Protein AF-A0A2N8ZJ65-F1 (afdb_monomer)

Sequence (90 aa):
MQTHTALEANTAFFSTFAREDAAANFLDYSPELTVESMQWLFSQRPINMTKYNGKDFVTVEAMIFDTVEGCAYVAGDNPNFAGYSQVCFD

Nearest PDB structures (foldseek):
  5oom-assembly1_P  TM=3.100E-01  e=2.437E+00  Homo sapiens

Radius of gyration: 15.44 Å; Cα contacts (8 Å, |Δi|>4): 99; chains: 1; bounding box: 35×34×38 Å

Mean predicted aligned error: 6.67 Å

Structure (mmCIF, N/CA/C/O backbone):
data_AF-A0A2N8ZJ65-F1
#
_entry.id   AF-A0A2N8ZJ65-F1
#
loop_
_atom_site.group_PDB
_atom_site.id
_atom_site.type_symbol
_atom_site.label_atom_id
_atom_site.label_alt_id
_atom_site.label_comp_id
_atom_site.label_asym_id
_atom_site.label_entity_id
_atom_site.label_seq_id
_atom_site.pdbx_PDB_ins_code
_atom_site.Cartn_x
_atom_site.Cartn_y
_atom_site.Cartn_z
_atom_site.occupancy
_atom_site.B_iso_or_equiv
_atom_site.auth_seq_id
_atom_site.auth_comp_id
_atom_site.auth_asym_id
_atom_site.auth_atom_id
_atom_site.pdbx_PDB_model_num
ATOM 1 N N . MET A 1 1 ? 16.522 -20.239 -16.0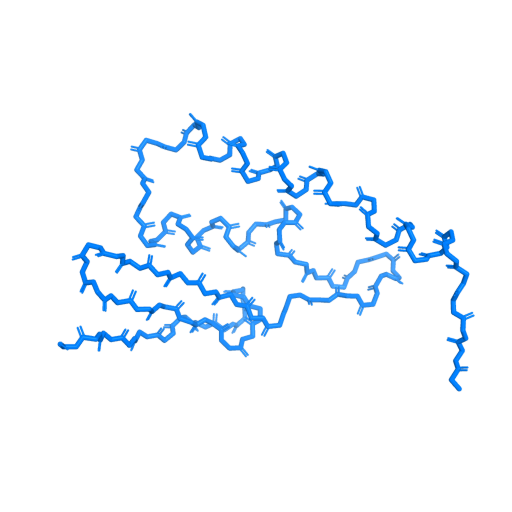78 1.00 43.34 1 MET A N 1
ATOM 2 C CA . MET A 1 1 ? 16.356 -19.236 -15.007 1.00 43.34 1 MET A CA 1
ATOM 3 C C . MET A 1 1 ? 17.358 -18.136 -15.311 1.00 43.34 1 MET A C 1
ATOM 5 O O . MET A 1 1 ? 18.542 -18.443 -15.356 1.00 43.34 1 MET A O 1
ATOM 9 N N . GLN A 1 2 ? 16.907 -16.946 -15.704 1.00 51.62 2 GLN A N 1
ATOM 10 C CA . GLN A 1 2 ? 17.810 -15.865 -16.109 1.00 51.62 2 GLN A CA 1
ATOM 11 C C . GLN A 1 2 ? 18.255 -15.119 -14.848 1.00 51.62 2 GLN A C 1
ATOM 13 O O . GLN A 1 2 ? 17.420 -14.638 -14.087 1.00 51.62 2 GLN A O 1
ATOM 18 N N . THR A 1 3 ? 19.555 -15.116 -14.572 1.00 55.22 3 THR A N 1
ATOM 19 C CA . THR A 1 3 ? 20.130 -14.502 -13.371 1.00 55.22 3 THR A CA 1
ATOM 20 C C . THR A 1 3 ? 20.323 -13.010 -13.628 1.00 55.22 3 THR A C 1
ATOM 22 O O . THR A 1 3 ? 21.157 -12.636 -14.449 1.00 55.22 3 THR A O 1
ATOM 25 N N . HIS A 1 4 ? 19.542 -12.161 -12.960 1.00 63.72 4 HIS A N 1
ATOM 26 C CA . HIS A 1 4 ? 19.706 -10.709 -13.038 1.00 63.72 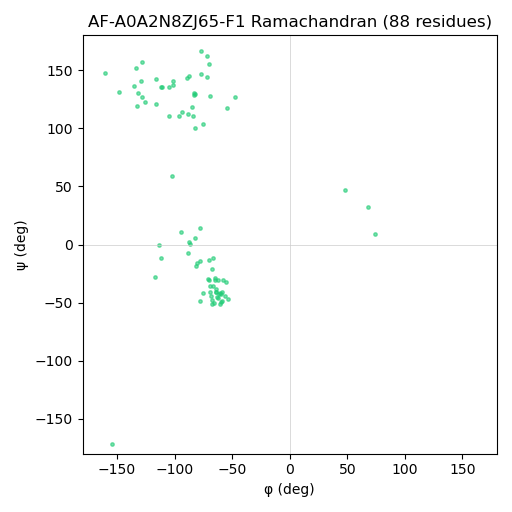4 HIS A CA 1
ATOM 27 C C . HIS A 1 4 ? 20.961 -10.261 -12.284 1.00 63.72 4 HIS A C 1
ATOM 29 O O . HIS A 1 4 ? 21.304 -10.806 -11.232 1.00 63.72 4 HIS A O 1
ATOM 35 N N . THR A 1 5 ? 21.642 -9.250 -12.810 1.00 77.12 5 THR A N 1
ATOM 36 C CA . THR A 1 5 ? 22.750 -8.589 -12.115 1.00 77.12 5 THR A CA 1
ATOM 37 C C . THR A 1 5 ? 22.228 -7.779 -10.922 1.00 77.12 5 THR A C 1
ATOM 39 O O . THR A 1 5 ? 21.084 -7.322 -10.909 1.00 77.12 5 THR A O 1
ATOM 42 N N . ALA A 1 6 ? 23.074 -7.541 -9.914 1.00 60.69 6 ALA A N 1
ATOM 43 C CA . ALA A 1 6 ? 22.704 -6.716 -8.759 1.00 60.69 6 ALA A CA 1
ATOM 44 C C . ALA A 1 6 ? 22.276 -5.288 -9.161 1.00 60.69 6 ALA A C 1
ATOM 46 O O . ALA A 1 6 ? 21.418 -4.698 -8.514 1.00 60.69 6 ALA A O 1
ATOM 47 N N . LEU A 1 7 ? 22.826 -4.747 -10.255 1.00 63.75 7 LEU A N 1
ATOM 48 C CA . LEU A 1 7 ? 22.439 -3.443 -10.797 1.00 63.75 7 LEU A CA 1
ATOM 49 C C . LEU A 1 7 ? 21.012 -3.460 -11.369 1.00 63.75 7 LEU A C 1
ATOM 51 O O . LEU A 1 7 ? 20.222 -2.562 -11.080 1.00 63.75 7 LEU A O 1
ATOM 55 N N . GLU A 1 8 ? 20.653 -4.492 -12.131 1.00 65.44 8 GLU A N 1
ATOM 56 C CA . GLU A 1 8 ? 19.297 -4.663 -12.670 1.00 65.44 8 GLU A CA 1
ATOM 57 C C . GLU A 1 8 ? 18.273 -4.860 -11.546 1.00 65.44 8 GLU A C 1
ATOM 59 O O . GLU A 1 8 ? 17.213 -4.233 -11.563 1.00 65.44 8 GLU A O 1
ATOM 64 N N . ALA A 1 9 ? 18.626 -5.636 -10.514 1.00 60.78 9 ALA A N 1
ATOM 65 C CA . ALA A 1 9 ? 17.802 -5.788 -9.318 1.00 60.78 9 ALA A CA 1
ATOM 66 C C . ALA A 1 9 ? 17.631 -4.452 -8.568 1.00 60.78 9 ALA A C 1
ATOM 68 O O . ALA A 1 9 ? 16.513 -4.058 -8.248 1.00 60.78 9 ALA A O 1
ATOM 69 N N . ASN A 1 10 ? 18.710 -3.693 -8.364 1.00 59.91 10 ASN A N 1
ATOM 70 C CA . ASN A 1 10 ? 18.676 -2.386 -7.694 1.00 59.91 10 ASN A CA 1
ATOM 71 C C . ASN A 1 10 ? 17.878 -1.327 -8.466 1.00 59.91 10 ASN A C 1
ATOM 73 O O . ASN A 1 10 ? 17.225 -0.481 -7.858 1.00 59.91 10 ASN A O 1
ATOM 77 N N . THR A 1 11 ? 17.840 -1.411 -9.797 1.00 64.25 11 THR A N 1
ATOM 78 C CA . THR A 1 11 ? 16.992 -0.540 -10.629 1.00 64.25 11 THR A CA 1
ATOM 79 C C . THR A 1 11 ? 15.496 -0.798 -10.375 1.00 64.25 11 THR A C 1
ATOM 81 O O . THR A 1 11 ? 14.679 0.125 -10.453 1.00 64.25 11 THR A O 1
ATOM 84 N N . ALA A 1 12 ? 15.121 -2.023 -9.988 1.00 59.78 12 ALA A N 1
ATOM 85 C CA . ALA A 1 12 ? 13.761 -2.349 -9.554 1.00 59.78 12 ALA A CA 1
ATOM 86 C C . ALA A 1 12 ? 13.415 -1.734 -8.182 1.00 59.78 12 ALA A C 1
ATOM 88 O O . ALA A 1 12 ? 12.263 -1.359 -7.954 1.00 59.78 12 ALA A O 1
ATOM 89 N N . PHE A 1 13 ? 14.410 -1.541 -7.309 1.00 61.56 13 PHE A N 1
ATOM 90 C CA . PHE A 1 13 ? 14.265 -0.910 -5.991 1.00 61.56 13 PHE A CA 1
ATOM 91 C C . PHE A 1 13 ? 14.371 0.624 -6.009 1.00 61.56 13 PHE A C 1
ATOM 93 O O . PHE A 1 13 ? 14.215 1.247 -4.962 1.00 61.56 13 PHE A O 1
ATOM 100 N N . PHE A 1 14 ? 14.577 1.265 -7.168 1.00 60.28 14 PHE A N 1
ATOM 101 C CA . PHE A 1 14 ? 14.674 2.732 -7.268 1.00 60.28 14 PHE A CA 1
ATOM 102 C C . PHE A 1 14 ? 13.450 3.455 -6.680 1.00 60.28 14 PHE A C 1
ATOM 104 O O . PHE A 1 14 ? 13.557 4.528 -6.098 1.00 60.28 14 PHE A O 1
ATOM 111 N N . SER A 1 15 ? 12.271 2.841 -6.780 1.00 70.44 15 SER A N 1
ATOM 112 C CA . SER A 1 15 ? 11.032 3.368 -6.207 1.00 70.44 15 SER A CA 1
ATOM 113 C C . SER A 1 15 ? 10.849 3.057 -4.717 1.00 70.44 15 SER A C 1
ATOM 115 O O . SER A 1 15 ? 9.783 3.333 -4.189 1.00 70.44 15 SER A O 1
ATOM 117 N N . THR A 1 16 ? 11.820 2.466 -4.016 1.00 81.12 16 THR A N 1
ATOM 118 C CA . THR A 1 16 ? 11.710 2.223 -2.566 1.00 81.12 16 THR A CA 1
ATOM 119 C C . THR A 1 16 ? 11.672 3.529 -1.786 1.00 81.12 16 THR A C 1
ATOM 121 O O . THR A 1 16 ? 10.706 3.732 -1.064 1.00 81.12 16 THR A O 1
ATOM 124 N N . PHE A 1 17 ? 12.612 4.448 -2.024 1.00 85.12 17 PHE A N 1
ATOM 125 C CA . PHE A 1 17 ? 12.587 5.768 -1.383 1.00 85.12 17 PHE A CA 1
ATOM 126 C C . PHE A 1 17 ? 11.332 6.556 -1.762 1.00 85.12 17 PHE A C 1
ATOM 128 O O . PHE A 1 17 ? 10.647 7.073 -0.899 1.00 85.12 17 PHE A O 1
ATOM 135 N N . ALA A 1 18 ? 10.931 6.533 -3.037 1.00 86.06 18 ALA A N 1
ATOM 136 C CA . ALA A 1 18 ? 9.695 7.195 -3.458 1.00 86.06 18 ALA A CA 1
ATOM 137 C C . ALA A 1 18 ? 8.428 6.607 -2.798 1.00 86.06 18 ALA A C 1
ATOM 139 O O . ALA A 1 18 ? 7.448 7.322 -2.616 1.00 86.06 18 ALA A O 1
ATOM 140 N N . ARG A 1 19 ? 8.414 5.305 -2.474 1.00 88.94 19 ARG A N 1
ATOM 141 C CA . ARG A 1 19 ? 7.309 4.657 -1.744 1.00 88.94 19 ARG A CA 1
ATOM 142 C C . ARG A 1 19 ? 7.323 5.015 -0.267 1.00 88.94 19 ARG A C 1
ATOM 144 O O . ARG A 1 19 ? 6.258 5.274 0.278 1.00 88.94 19 ARG A O 1
ATOM 151 N N . GLU A 1 20 ? 8.503 5.036 0.339 1.00 91.38 20 GLU A N 1
ATOM 152 C CA . GLU A 1 20 ? 8.698 5.484 1.715 1.00 91.38 20 GLU A CA 1
ATOM 153 C C . GLU A 1 20 ? 8.271 6.947 1.872 1.00 91.38 20 GLU A C 1
ATOM 155 O O . GLU A 1 20 ? 7.398 7.231 2.684 1.00 91.38 20 GLU A O 1
ATOM 160 N N . ASP A 1 21 ? 8.760 7.842 1.012 1.00 92.50 21 ASP A N 1
ATOM 161 C CA . ASP A 1 21 ? 8.398 9.261 1.009 1.00 92.50 21 ASP A CA 1
ATOM 162 C C . ASP A 1 21 ? 6.898 9.469 0.768 1.00 92.50 21 ASP A C 1
ATOM 164 O O . ASP A 1 21 ? 6.273 10.312 1.406 1.00 92.50 21 ASP A O 1
ATOM 168 N N . ALA A 1 22 ? 6.285 8.719 -0.155 1.00 91.88 22 ALA A N 1
ATOM 169 C CA . ALA A 1 22 ? 4.847 8.823 -0.405 1.00 91.88 22 ALA A CA 1
ATOM 170 C C . ALA A 1 22 ? 4.019 8.393 0.815 1.00 91.88 22 ALA A C 1
ATOM 172 O O . ALA A 1 22 ? 3.028 9.047 1.138 1.00 91.88 22 ALA A O 1
ATOM 173 N N . ALA A 1 23 ? 4.431 7.322 1.499 1.00 92.88 23 ALA A N 1
ATOM 174 C CA . ALA A 1 23 ? 3.784 6.873 2.725 1.00 92.88 23 ALA A CA 1
ATOM 175 C C . ALA A 1 23 ? 3.986 7.883 3.862 1.00 92.88 23 ALA A C 1
ATOM 177 O O . ALA A 1 23 ? 3.013 8.274 4.497 1.00 92.88 23 ALA A O 1
ATOM 178 N N . ALA A 1 24 ? 5.216 8.356 4.072 1.00 93.69 24 ALA A N 1
ATOM 179 C CA . ALA A 1 24 ? 5.544 9.337 5.101 1.00 93.69 24 ALA A CA 1
ATOM 180 C C . ALA A 1 24 ? 4.758 10.640 4.912 1.00 93.69 24 ALA A C 1
ATOM 182 O O . ALA A 1 24 ? 4.082 11.077 5.834 1.00 93.69 24 ALA A O 1
ATOM 183 N N . ASN A 1 25 ? 4.731 11.194 3.695 1.00 93.12 25 ASN A N 1
ATOM 184 C CA . ASN A 1 25 ? 3.946 12.396 3.402 1.00 93.12 25 ASN A CA 1
ATOM 185 C C . ASN A 1 25 ? 2.454 12.196 3.690 1.00 93.12 25 ASN A C 1
ATOM 187 O O . ASN A 1 25 ? 1.797 13.093 4.209 1.00 93.12 25 ASN A O 1
ATOM 191 N N . PHE A 1 26 ? 1.894 11.032 3.355 1.00 92.94 26 PHE A N 1
ATOM 192 C CA . PH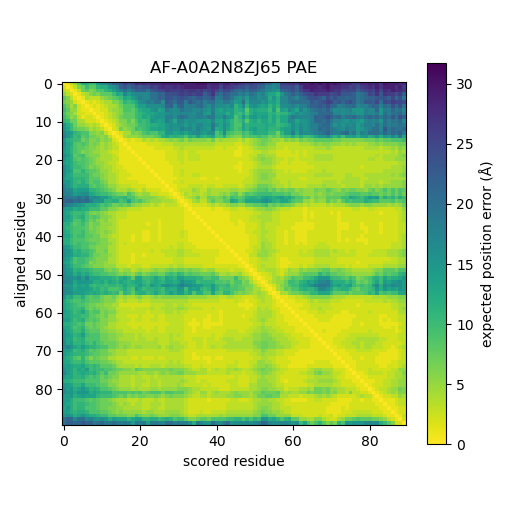E A 1 26 ? 0.501 10.765 3.686 1.00 92.94 26 PHE A CA 1
ATOM 193 C C . PHE A 1 26 ? 0.276 10.737 5.200 1.00 92.94 26 PHE A C 1
AT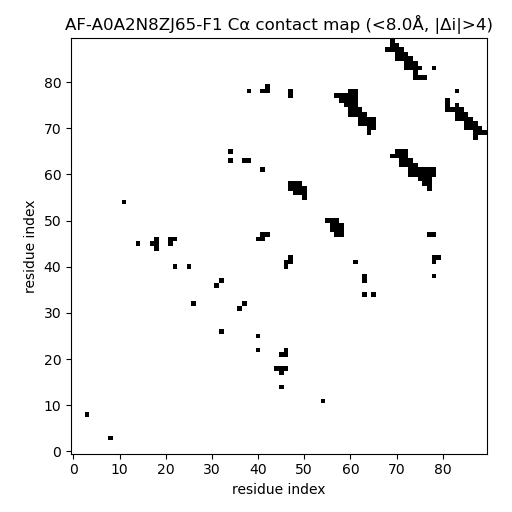OM 195 O O . PHE A 1 26 ? -0.666 11.354 5.683 1.00 92.94 26 PHE A O 1
ATOM 202 N N . LEU A 1 27 ? 1.147 10.061 5.949 1.00 90.50 27 LEU A N 1
ATOM 203 C CA . LEU A 1 27 ? 1.036 9.959 7.404 1.00 90.50 27 LEU A CA 1
ATOM 204 C C . LEU A 1 27 ? 1.247 11.308 8.108 1.00 90.50 27 LEU A C 1
ATOM 206 O O . LEU A 1 27 ? 0.552 11.592 9.078 1.00 90.50 27 LEU A O 1
ATOM 210 N N . ASP A 1 28 ? 2.142 12.154 7.597 1.00 92.44 28 ASP A N 1
ATOM 211 C CA . ASP A 1 28 ? 2.430 13.477 8.161 1.00 92.44 28 ASP A CA 1
ATOM 212 C C . ASP A 1 28 ? 1.273 14.469 7.966 1.00 92.44 28 ASP A C 1
ATOM 214 O O . ASP A 1 28 ? 1.072 15.366 8.788 1.00 92.44 28 ASP A O 1
ATOM 218 N N . TYR A 1 29 ? 0.506 14.324 6.878 1.00 87.94 29 TYR A N 1
ATOM 219 C CA . TYR A 1 29 ? -0.548 15.269 6.495 1.00 87.94 29 TYR A CA 1
ATOM 220 C C . TYR A 1 29 ? -1.973 14.703 6.557 1.00 87.94 29 TYR A C 1
ATOM 222 O O . TYR A 1 29 ? -2.920 15.443 6.280 1.00 87.94 29 TYR A 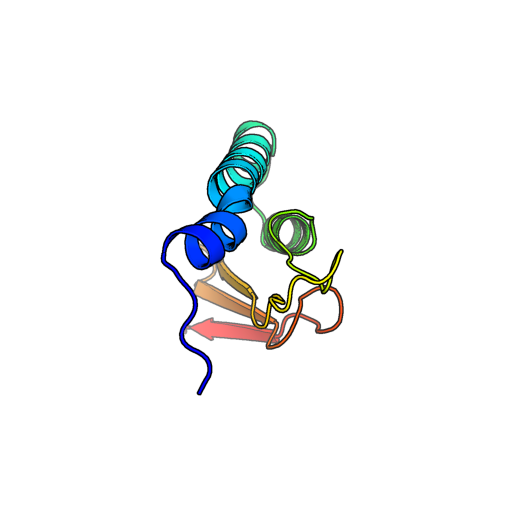O 1
ATOM 230 N N . SER A 1 30 ? -2.160 13.432 6.925 1.00 86.44 30 SER A N 1
ATOM 231 C CA . SER A 1 30 ? -3.490 12.850 7.125 1.00 86.44 30 SER A CA 1
ATOM 232 C C . SER A 1 30 ? -3.947 13.065 8.571 1.00 86.44 30 SER A C 1
ATOM 234 O O . SER A 1 30 ? -3.384 12.457 9.482 1.00 86.44 30 SER A O 1
ATOM 236 N N . PRO A 1 31 ? -4.980 13.893 8.820 1.00 77.12 31 PRO A N 1
ATOM 237 C CA . PRO A 1 31 ? -5.462 14.159 10.175 1.00 77.12 31 PRO A CA 1
ATOM 238 C C . PRO A 1 31 ? -6.120 12.935 10.830 1.00 77.12 31 PRO A C 1
ATOM 240 O O . PRO A 1 31 ? -6.205 12.882 12.054 1.00 77.12 31 PRO A O 1
ATOM 243 N N . GLU A 1 32 ? -6.567 11.955 10.035 1.00 81.75 32 GLU A N 1
ATOM 244 C CA . GLU A 1 32 ? -7.206 10.729 10.517 1.00 81.75 32 GLU A CA 1
ATOM 245 C C . GLU A 1 32 ? -6.600 9.483 9.847 1.00 81.75 32 GLU A C 1
ATOM 247 O O . GLU A 1 32 ? -6.469 9.391 8.620 1.00 81.75 32 GLU A O 1
ATOM 252 N N . LEU A 1 33 ? -6.231 8.500 10.670 1.00 88.06 33 LEU A N 1
ATOM 253 C CA . LEU A 1 33 ? -5.710 7.197 10.248 1.00 88.06 33 LEU A CA 1
ATOM 254 C C . LEU A 1 33 ? -6.808 6.130 10.370 1.00 88.06 33 LEU A C 1
ATOM 256 O O . LEU A 1 33 ? -6.673 5.176 11.132 1.00 88.06 33 LEU A O 1
ATOM 260 N N . THR A 1 34 ? -7.924 6.328 9.663 1.00 93.75 34 THR A N 1
ATOM 261 C CA . THR A 1 34 ? -9.003 5.335 9.593 1.00 93.75 34 THR A CA 1
ATOM 262 C C . THR A 1 34 ? -8.641 4.191 8.648 1.00 93.75 34 THR A C 1
ATOM 264 O O . THR A 1 34 ? -7.715 4.281 7.836 1.00 93.75 34 THR A O 1
ATOM 267 N N . VAL A 1 35 ? -9.412 3.106 8.709 1.00 94.75 35 VAL A N 1
ATOM 268 C CA . VAL A 1 35 ? -9.275 1.989 7.769 1.00 94.75 35 VAL A CA 1
ATOM 269 C C . VAL A 1 35 ? -9.425 2.478 6.326 1.00 94.75 35 VAL A C 1
ATOM 271 O O . VAL A 1 35 ? -8.609 2.128 5.480 1.00 94.75 35 VAL A O 1
ATOM 274 N N . GLU A 1 36 ? -10.401 3.337 6.037 1.00 94.00 36 GLU A N 1
ATOM 275 C CA . GLU A 1 36 ? -10.635 3.889 4.699 1.00 94.00 36 GLU A CA 1
ATOM 276 C C . GLU A 1 36 ? -9.464 4.749 4.219 1.00 94.00 36 GLU A C 1
ATOM 278 O O . GLU A 1 36 ? -9.097 4.687 3.043 1.00 94.00 36 GLU A O 1
ATOM 283 N N . SER A 1 37 ? -8.843 5.532 5.108 1.00 94.44 37 SER A N 1
ATOM 284 C CA . SER A 1 37 ? -7.689 6.352 4.735 1.00 94.44 37 SER A CA 1
ATOM 285 C C . SER A 1 37 ? -6.463 5.482 4.429 1.00 94.44 37 SER A C 1
ATOM 287 O O . SER A 1 37 ? -5.739 5.750 3.467 1.00 94.44 37 SER A O 1
ATOM 289 N N . MET A 1 38 ? -6.285 4.368 5.146 1.00 95.25 38 MET A N 1
ATOM 290 C CA . MET A 1 38 ? -5.256 3.368 4.835 1.00 95.25 38 MET A CA 1
ATOM 291 C C . MET A 1 38 ? -5.550 2.600 3.538 1.00 95.25 38 MET A C 1
ATOM 293 O O . MET A 1 38 ? -4.644 2.382 2.731 1.00 95.25 38 MET A O 1
ATOM 297 N N . GLN A 1 39 ? -6.807 2.218 3.290 1.00 95.25 39 GLN A N 1
ATOM 298 C CA . GLN A 1 39 ? -7.223 1.605 2.021 1.00 95.25 39 GLN A CA 1
ATOM 299 C C . GLN A 1 39 ? -6.942 2.555 0.852 1.00 95.25 39 GLN A C 1
ATOM 301 O O . GLN A 1 39 ? -6.401 2.142 -0.177 1.00 95.25 39 GLN A O 1
ATOM 306 N N . TRP A 1 40 ? -7.237 3.848 1.029 1.00 93.88 40 TRP A N 1
ATOM 307 C CA . TRP A 1 40 ? -6.890 4.872 0.053 1.00 93.88 40 TRP A CA 1
ATOM 308 C C . TRP A 1 40 ? -5.378 4.931 -0.163 1.00 93.88 40 TRP A C 1
ATOM 310 O O . TRP A 1 40 ? -4.952 4.844 -1.312 1.00 93.88 40 TRP A O 1
ATOM 320 N N . LEU A 1 41 ? -4.557 4.986 0.889 1.00 94.62 41 LEU A N 1
ATOM 321 C CA . LEU A 1 41 ? -3.095 5.002 0.760 1.00 94.62 41 LEU A CA 1
ATOM 322 C C . LEU A 1 41 ? -2.585 3.820 -0.079 1.00 94.62 41 LEU A C 1
ATOM 324 O O . LEU A 1 41 ? -1.811 4.007 -1.021 1.00 94.62 41 LEU A O 1
ATOM 328 N N . PHE A 1 42 ? -3.072 2.610 0.207 1.00 95.00 42 PHE A N 1
ATOM 329 C CA . PHE A 1 42 ? -2.695 1.400 -0.526 1.00 95.00 42 PHE A CA 1
ATOM 330 C C . PHE A 1 42 ? -3.237 1.330 -1.955 1.00 95.00 42 PHE A C 1
ATOM 332 O O . PHE A 1 42 ? -2.744 0.521 -2.737 1.00 95.00 42 PHE A O 1
ATOM 339 N N . SER A 1 43 ? -4.187 2.185 -2.335 1.00 93.50 43 SER A N 1
ATOM 340 C CA . SER A 1 43 ? -4.649 2.325 -3.723 1.00 93.50 43 SER A CA 1
ATOM 341 C C . SER A 1 43 ? -3.732 3.220 -4.577 1.00 93.50 43 SER A C 1
ATOM 343 O O . SER A 1 43 ? -3.746 3.121 -5.810 1.00 93.50 43 SER A O 1
ATOM 345 N N . GLN A 1 44 ? -2.893 4.057 -3.947 1.00 92.69 44 GLN A N 1
ATOM 346 C CA . GLN A 1 44 ? -2.105 5.093 -4.621 1.00 92.69 44 GLN A CA 1
ATOM 347 C C . GLN A 1 44 ? -0.736 4.612 -5.110 1.00 92.69 44 GLN A C 1
ATOM 349 O O . GLN A 1 44 ? -0.018 3.880 -4.434 1.00 92.69 44 GLN A O 1
ATOM 354 N N . ARG A 1 45 ? -0.299 5.111 -6.272 1.00 89.56 45 ARG A N 1
ATOM 355 C CA . ARG A 1 45 ? 1.099 4.977 -6.720 1.00 89.56 45 ARG A CA 1
ATOM 356 C C . ARG A 1 45 ? 1.980 5.988 -5.964 1.00 89.56 45 ARG A C 1
ATOM 358 O O . ARG A 1 45 ? 1.517 7.094 -5.713 1.00 89.56 45 ARG A O 1
ATOM 365 N N . PRO A 1 46 ? 3.252 5.667 -5.662 1.00 88.25 46 PRO A N 1
ATOM 366 C CA . PRO A 1 46 ? 3.997 4.483 -6.093 1.00 88.25 46 PRO A CA 1
ATOM 367 C C . PRO A 1 46 ? 3.839 3.247 -5.190 1.00 88.25 46 PRO A C 1
ATOM 369 O O . PRO A 1 46 ? 4.480 2.239 -5.479 1.00 88.25 46 PRO A O 1
ATOM 372 N N . ILE A 1 47 ? 3.027 3.307 -4.128 1.00 91.81 47 ILE A N 1
ATOM 373 C CA . ILE A 1 47 ? 2.835 2.210 -3.161 1.00 91.81 47 ILE A CA 1
ATOM 374 C C . ILE A 1 47 ? 2.120 1.030 -3.826 1.00 91.81 47 ILE A C 1
ATOM 376 O O . ILE A 1 47 ? 2.633 -0.088 -3.819 1.00 91.81 47 ILE A O 1
ATOM 380 N N . ASN A 1 48 ? 0.990 1.298 -4.480 1.00 91.44 48 ASN A N 1
ATOM 381 C CA . ASN A 1 48 ? 0.287 0.339 -5.312 1.00 91.44 48 ASN A CA 1
ATOM 382 C C . ASN A 1 48 ? 1.020 0.146 -6.644 1.00 91.44 48 ASN A C 1
ATOM 384 O O . ASN A 1 48 ? 0.975 0.994 -7.544 1.00 91.44 48 ASN A O 1
ATOM 388 N N . MET A 1 49 ? 1.726 -0.968 -6.782 1.00 87.94 49 MET A N 1
ATOM 389 C CA . MET A 1 49 ? 2.472 -1.285 -7.986 1.00 87.94 49 MET A CA 1
ATOM 390 C C . MET A 1 49 ? 1.554 -1.906 -9.036 1.00 87.94 49 MET A C 1
ATOM 392 O O . MET A 1 49 ? 0.848 -2.883 -8.797 1.00 87.94 49 MET A O 1
ATOM 396 N N . THR A 1 50 ? 1.625 -1.364 -10.246 1.00 81.00 50 THR A N 1
ATOM 397 C CA . THR A 1 50 ? 1.009 -1.938 -11.442 1.00 81.00 50 THR A CA 1
ATOM 398 C C . THR A 1 50 ? 2.051 -2.036 -12.546 1.00 81.00 50 THR A C 1
ATOM 400 O O . THR A 1 50 ? 3.042 -1.290 -12.541 1.00 81.00 50 THR A O 1
ATOM 403 N N . LYS A 1 51 ? 1.815 -2.933 -13.508 1.00 77.06 51 LYS A N 1
ATOM 404 C CA . LYS A 1 51 ? 2.695 -3.140 -14.656 1.00 77.06 51 LYS A CA 1
ATOM 405 C C . LYS A 1 51 ? 2.905 -1.806 -15.373 1.00 77.06 51 LYS A C 1
ATOM 407 O O . LYS A 1 51 ? 1.961 -1.187 -15.858 1.00 77.06 51 LYS A O 1
ATOM 412 N N . TYR A 1 52 ? 4.145 -1.331 -15.417 1.00 68.00 52 TYR A N 1
ATOM 413 C CA . TYR A 1 52 ? 4.463 -0.021 -15.982 1.00 68.00 52 TYR A CA 1
ATOM 414 C C . TYR A 1 52 ? 5.846 -0.019 -16.612 1.00 68.00 52 TYR A C 1
ATOM 416 O O . TYR A 1 52 ? 6.811 -0.427 -15.975 1.00 68.00 52 TYR A O 1
ATOM 424 N N . ASN A 1 53 ? 5.939 0.480 -17.847 1.00 64.88 53 ASN A N 1
ATOM 425 C CA . ASN A 1 53 ? 7.193 0.697 -18.573 1.00 64.88 53 ASN A CA 1
ATOM 426 C C . ASN A 1 53 ? 8.162 -0.507 -18.549 1.00 64.88 53 ASN A C 1
ATOM 428 O O . ASN A 1 53 ? 9.337 -0.358 -18.227 1.00 64.88 53 ASN A O 1
ATOM 432 N N . GLY A 1 54 ? 7.650 -1.714 -18.814 1.00 65.50 54 GLY A N 1
ATOM 433 C CA . GLY A 1 54 ? 8.457 -2.943 -18.821 1.00 65.50 54 GLY A CA 1
ATOM 434 C C . GLY A 1 54 ? 8.865 -3.470 -17.440 1.00 65.50 54 GLY A C 1
ATOM 435 O O . GLY A 1 54 ? 9.681 -4.379 -17.371 1.00 65.50 54 GLY A O 1
ATOM 436 N N . LYS A 1 55 ? 8.324 -2.921 -16.342 1.00 66.00 55 LYS A N 1
ATOM 437 C CA . LYS A 1 55 ? 8.500 -3.482 -14.995 1.00 66.00 55 LYS A CA 1
ATOM 438 C C . LYS A 1 55 ? 7.505 -4.620 -14.760 1.00 66.00 55 LYS A C 1
ATOM 440 O O . LYS A 1 55 ? 6.303 -4.426 -14.943 1.00 66.00 55 LYS A O 1
ATOM 445 N N . ASP A 1 56 ? 8.015 -5.758 -14.295 1.00 71.94 56 ASP A N 1
ATOM 446 C CA . ASP A 1 56 ? 7.258 -7.009 -14.115 1.00 71.94 56 ASP A CA 1
ATOM 447 C C . ASP A 1 56 ? 6.694 -7.211 -12.697 1.00 71.94 56 ASP A C 1
ATOM 449 O O . ASP A 1 56 ? 6.206 -8.287 -12.363 1.00 71.94 56 ASP A O 1
ATOM 453 N N . PHE A 1 57 ? 6.740 -6.179 -11.854 1.00 79.12 57 PHE A N 1
ATOM 454 C CA . PHE A 1 57 ? 6.250 -6.247 -10.478 1.00 79.12 57 PHE A CA 1
ATOM 455 C C . PHE A 1 57 ? 4.870 -5.604 -10.343 1.00 79.12 57 PHE A C 1
ATOM 457 O O . PHE A 1 57 ? 4.620 -4.514 -10.865 1.00 79.12 57 PHE A O 1
ATOM 464 N N . VAL A 1 58 ? 3.998 -6.271 -9.593 1.00 85.75 58 VAL A N 1
ATOM 465 C CA . VAL A 1 58 ? 2.642 -5.825 -9.262 1.00 85.75 58 VAL A CA 1
ATOM 466 C C . VAL A 1 58 ? 2.390 -6.025 -7.770 1.00 85.75 58 VAL A C 1
ATOM 468 O O . VAL A 1 58 ? 2.987 -6.909 -7.156 1.00 85.75 58 VAL A O 1
ATOM 471 N N . THR A 1 59 ? 1.518 -5.207 -7.187 1.00 89.81 59 THR A N 1
ATOM 472 C CA . THR A 1 59 ? 0.974 -5.470 -5.851 1.00 89.81 59 THR A CA 1
ATOM 473 C C . THR A 1 59 ? 0.044 -6.671 -5.933 1.00 89.81 59 THR A C 1
ATOM 475 O O . THR A 1 59 ? -0.850 -6.682 -6.777 1.00 89.81 59 THR A O 1
ATOM 478 N N . VAL A 1 60 ? 0.273 -7.658 -5.067 1.00 92.94 60 VAL A N 1
ATOM 479 C CA . VAL A 1 60 ? -0.502 -8.911 -5.004 1.00 92.94 60 VAL A CA 1
ATOM 480 C C . VAL A 1 60 ? -1.342 -9.034 -3.735 1.00 92.94 60 VAL A C 1
ATOM 482 O O . VAL A 1 60 ? -2.175 -9.923 -3.650 1.00 92.94 60 VAL A O 1
ATOM 485 N N . GLU A 1 61 ? -1.120 -8.170 -2.746 1.00 94.44 61 GLU A N 1
ATOM 486 C CA . GLU A 1 61 ? -1.867 -8.163 -1.491 1.00 94.44 61 GLU A CA 1
ATOM 487 C C . GLU A 1 61 ? -1.721 -6.798 -0.810 1.00 94.44 61 GLU A C 1
ATOM 489 O O . GLU A 1 61 ? -0.671 -6.152 -0.918 1.00 94.44 61 GLU A O 1
ATOM 494 N N . ALA A 1 62 ? -2.760 -6.372 -0.094 1.00 95.94 62 ALA A N 1
ATOM 495 C CA . ALA A 1 62 ? -2.689 -5.277 0.867 1.00 95.94 62 ALA A CA 1
ATOM 496 C C . ALA A 1 62 ? -3.425 -5.659 2.155 1.00 95.94 62 ALA A C 1
ATOM 498 O O . ALA A 1 62 ? -4.538 -6.184 2.106 1.00 95.94 62 ALA A O 1
ATOM 499 N N . MET A 1 63 ? -2.819 -5.356 3.305 1.00 96.44 63 MET A N 1
ATOM 500 C CA . MET A 1 63 ? -3.381 -5.650 4.622 1.00 96.44 63 MET A CA 1
ATOM 501 C C . MET A 1 63 ? -3.364 -4.418 5.521 1.00 96.44 63 MET A C 1
ATOM 503 O O . MET A 1 63 ? -2.385 -3.673 5.543 1.00 96.44 63 MET A O 1
ATOM 507 N N . ILE A 1 64 ? -4.432 -4.239 6.292 1.00 96.00 64 ILE A N 1
ATOM 508 C CA . ILE A 1 64 ? -4.571 -3.195 7.308 1.00 96.00 64 ILE A CA 1
ATOM 509 C C . ILE A 1 64 ? -4.990 -3.874 8.605 1.00 96.00 64 ILE A C 1
ATOM 511 O O . ILE A 1 64 ? -5.975 -4.606 8.619 1.00 96.00 64 ILE A O 1
ATOM 515 N N . PHE A 1 65 ? -4.261 -3.620 9.686 1.00 95.75 65 PHE A N 1
ATOM 516 C CA . PHE A 1 65 ? -4.654 -4.048 11.025 1.00 95.75 65 PHE A 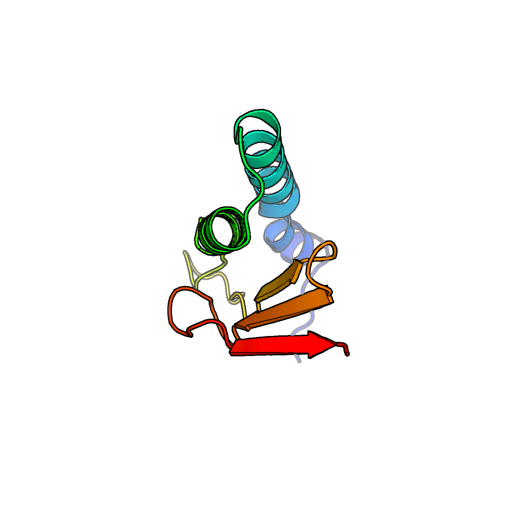CA 1
ATOM 517 C C . PHE A 1 65 ? -5.173 -2.840 11.793 1.00 95.75 65 PHE A C 1
ATOM 519 O O . PHE A 1 65 ? -4.403 -1.950 12.148 1.00 95.75 65 PHE A O 1
ATOM 526 N N . ASP A 1 66 ? -6.475 -2.824 12.047 1.00 94.81 66 ASP A N 1
ATOM 527 C CA . ASP A 1 66 ? -7.084 -1.929 13.015 1.00 94.81 66 ASP A CA 1
ATOM 528 C C . ASP A 1 66 ? -6.917 -2.542 14.406 1.00 94.81 66 ASP A C 1
ATOM 530 O O . ASP A 1 66 ? -7.621 -3.473 14.801 1.00 94.81 66 ASP A O 1
ATOM 534 N N . THR A 1 67 ? -5.930 -2.043 15.142 1.00 92.44 67 THR A N 1
ATOM 535 C CA . THR A 1 67 ? -5.610 -2.547 16.479 1.00 92.44 67 THR A CA 1
ATOM 536 C C . THR A 1 67 ? -6.562 -2.047 17.558 1.00 92.44 67 THR A C 1
ATOM 538 O O . THR A 1 67 ? -6.510 -2.563 18.669 1.00 92.44 67 THR A O 1
ATOM 541 N N . VAL A 1 68 ? -7.374 -1.024 17.274 1.00 91.44 68 VAL A N 1
ATOM 542 C CA . VAL A 1 68 ? -8.358 -0.499 18.229 1.00 91.44 68 VAL A CA 1
ATOM 543 C C . VAL A 1 68 ? -9.563 -1.427 18.264 1.00 91.44 68 VAL A C 1
ATOM 545 O O . VAL A 1 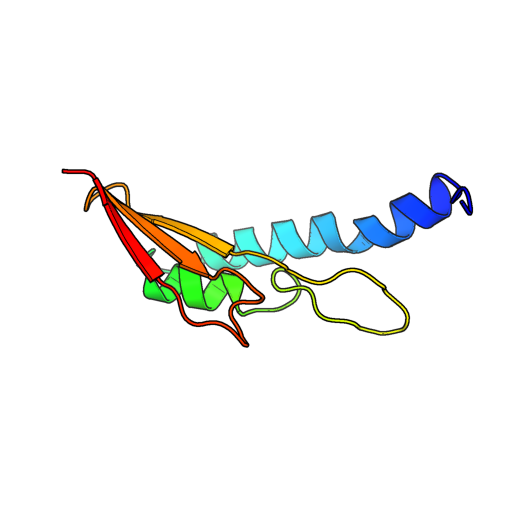68 ? -9.967 -1.861 19.339 1.00 91.44 68 VAL A O 1
ATOM 548 N N . GLU A 1 69 ? -10.069 -1.785 17.085 1.00 92.88 69 GLU A N 1
ATOM 549 C CA . GLU A 1 69 ? -11.224 -2.676 16.929 1.00 92.88 69 GLU A CA 1
ATOM 550 C C . GLU A 1 69 ? -10.830 -4.162 16.870 1.00 92.88 69 GLU A C 1
ATOM 552 O O . GLU A 1 69 ? -11.690 -5.039 16.864 1.00 92.88 69 GLU A O 1
ATOM 557 N N . GLY A 1 70 ? -9.530 -4.471 16.811 1.00 94.62 70 GLY A N 1
ATOM 558 C CA . GLY A 1 70 ? -9.041 -5.848 16.724 1.00 94.62 70 GLY A CA 1
ATOM 559 C C . GLY A 1 70 ? -9.376 -6.519 15.391 1.00 94.62 70 GLY A C 1
ATOM 560 O O . GLY A 1 70 ? -9.587 -7.729 15.346 1.00 94.62 70 GLY A O 1
ATOM 561 N N . CYS A 1 71 ? -9.426 -5.761 14.293 1.00 96.88 71 CYS A N 1
ATOM 562 C CA . CYS A 1 71 ? -9.807 -6.267 12.975 1.00 96.88 71 CYS A CA 1
ATOM 563 C C . CYS A 1 71 ? -8.667 -6.171 11.957 1.00 96.88 71 CYS A C 1
ATOM 565 O O . CYS A 1 71 ? -7.923 -5.197 11.898 1.00 96.88 71 CYS A O 1
ATOM 567 N N . ALA A 1 72 ? -8.558 -7.179 11.100 1.00 96.81 72 ALA A N 1
ATOM 568 C CA . ALA A 1 72 ? -7.718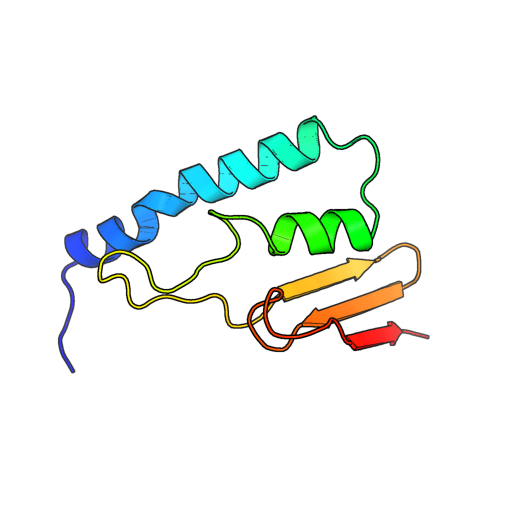 -7.188 9.915 1.00 96.81 72 ALA A CA 1
ATOM 569 C C . ALA A 1 72 ? -8.576 -7.003 8.659 1.00 96.81 72 ALA A C 1
ATOM 571 O O . ALA A 1 72 ? -9.603 -7.660 8.493 1.00 96.81 72 ALA A O 1
ATOM 572 N N . TYR A 1 73 ? -8.119 -6.150 7.748 1.00 97.19 73 TYR A N 1
ATOM 573 C CA . TYR A 1 73 ? -8.716 -5.929 6.437 1.00 97.19 73 TYR A CA 1
ATOM 574 C C . TYR A 1 73 ? -7.717 -6.350 5.366 1.00 97.19 73 TYR A C 1
ATOM 576 O O . TYR A 1 73 ? -6.619 -5.799 5.302 1.00 97.19 73 TYR A O 1
ATOM 584 N N . VAL A 1 74 ? -8.088 -7.308 4.519 1.00 96.69 74 VAL A N 1
ATOM 585 C CA . VAL A 1 74 ? -7.192 -7.925 3.532 1.00 96.69 74 VAL A CA 1
ATOM 586 C C . VAL A 1 74 ? -7.797 -7.840 2.136 1.00 96.69 74 VAL A C 1
ATOM 588 O O . VAL A 1 74 ? -8.889 -8.364 1.895 1.00 96.69 74 VAL A O 1
ATOM 591 N N . ALA A 1 75 ? -7.069 -7.219 1.210 1.00 96.19 75 ALA A N 1
ATOM 592 C CA . ALA A 1 75 ? -7.298 -7.333 -0.225 1.00 96.19 75 ALA A CA 1
ATOM 593 C C . ALA A 1 75 ? -6.353 -8.411 -0.776 1.00 96.19 75 ALA A C 1
ATOM 595 O O . ALA A 1 75 ? -5.141 -8.213 -0.803 1.00 96.19 75 ALA A O 1
ATOM 596 N N . GLY A 1 76 ? -6.911 -9.552 -1.197 1.00 91.12 76 GLY A N 1
ATOM 597 C CA . GLY A 1 76 ? -6.155 -10.715 -1.702 1.00 91.12 76 GLY A CA 1
ATOM 598 C C . GLY A 1 76 ? -5.648 -10.589 -3.147 1.00 91.12 76 GLY A C 1
ATOM 599 O O . GLY A 1 76 ? -5.314 -11.593 -3.768 1.00 91.12 76 GLY A O 1
ATOM 600 N N . ASP A 1 77 ? -5.670 -9.377 -3.695 1.00 90.56 77 ASP A N 1
ATOM 601 C CA . ASP A 1 77 ? -5.039 -8.969 -4.951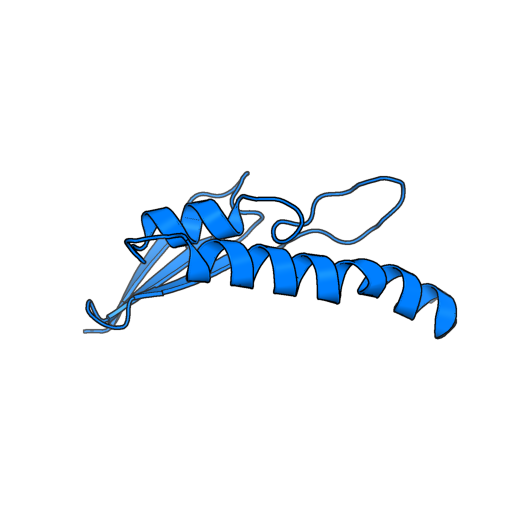 1.00 90.56 77 ASP A CA 1
ATOM 602 C C . ASP A 1 77 ? -4.767 -7.456 -4.841 1.00 90.56 77 ASP A C 1
ATOM 604 O O . ASP A 1 77 ? -4.965 -6.842 -3.787 1.00 90.56 77 ASP A O 1
ATOM 608 N N . ASN A 1 78 ? -4.346 -6.819 -5.929 1.00 90.94 78 ASN A N 1
ATOM 609 C CA . ASN A 1 78 ? -4.246 -5.376 -6.027 1.00 90.94 78 ASN A CA 1
ATOM 610 C C . ASN A 1 78 ? -5.534 -4.692 -5.511 1.00 90.94 78 ASN A C 1
ATOM 612 O O . ASN A 1 78 ? -6.619 -4.972 -6.033 1.00 90.94 78 ASN A O 1
ATOM 616 N N . PRO A 1 79 ? -5.440 -3.743 -4.565 1.00 92.12 79 PRO A N 1
ATOM 617 C CA . PRO A 1 79 ? -6.612 -3.127 -3.938 1.00 92.12 79 PRO A CA 1
ATOM 618 C C . PRO A 1 79 ? -7.459 -2.270 -4.895 1.00 92.12 79 PRO A C 1
ATOM 620 O O . PRO A 1 79 ? -8.582 -1.905 -4.566 1.00 92.12 79 PRO A O 1
ATOM 623 N N . ASN A 1 80 ? -6.964 -1.971 -6.103 1.00 89.88 80 ASN A N 1
ATOM 624 C CA . ASN A 1 80 ? -7.769 -1.333 -7.152 1.00 89.88 80 ASN A CA 1
ATOM 625 C C . ASN A 1 80 ? -8.673 -2.323 -7.907 1.00 89.88 80 ASN A C 1
ATOM 627 O O . ASN A 1 80 ? -9.568 -1.891 -8.633 1.00 89.88 80 ASN A O 1
ATOM 631 N N . PHE A 1 81 ? -8.423 -3.630 -7.791 1.00 87.56 81 PHE A N 1
ATOM 632 C CA . PHE A 1 81 ? -9.165 -4.687 -8.487 1.00 87.56 81 PHE A CA 1
ATOM 633 C C . PHE A 1 81 ? -9.894 -5.628 -7.522 1.00 87.56 81 PHE A C 1
ATOM 635 O O . PHE A 1 81 ? -10.931 -6.180 -7.886 1.00 87.56 81 PHE A O 1
ATOM 642 N N . ALA A 1 82 ? -9.383 -5.788 -6.301 1.00 87.38 82 ALA A N 1
ATOM 643 C CA . ALA A 1 82 ? -9.998 -6.570 -5.240 1.00 87.38 82 ALA A CA 1
ATOM 644 C C . ALA A 1 82 ? -10.493 -5.669 -4.105 1.00 87.38 82 ALA A C 1
ATOM 646 O O . ALA A 1 82 ? -9.789 -4.770 -3.652 1.00 87.38 82 ALA A O 1
ATOM 647 N N . GLY A 1 83 ? -11.709 -5.939 -3.627 1.00 90.62 83 GLY A N 1
ATOM 648 C CA . GLY A 1 83 ? -12.210 -5.344 -2.391 1.00 90.62 83 GLY A CA 1
ATOM 649 C C . GLY A 1 83 ? -11.512 -5.926 -1.160 1.00 90.62 83 GLY A C 1
ATOM 650 O O . GLY A 1 83 ? -10.925 -7.009 -1.212 1.00 90.62 83 GLY A O 1
ATOM 651 N N . TYR A 1 84 ? -11.616 -5.217 -0.038 1.00 96.50 84 TYR A N 1
ATOM 652 C CA . TYR A 1 84 ? -11.103 -5.686 1.244 1.00 96.50 84 TYR A CA 1
ATOM 653 C C . TYR A 1 84 ? -12.110 -6.619 1.922 1.00 96.50 84 TYR A C 1
ATOM 655 O O . TYR A 1 84 ? -13.280 -6.279 2.094 1.00 96.50 84 TYR A O 1
ATOM 663 N N . SER A 1 85 ? -11.635 -7.791 2.330 1.00 96.00 85 SER A N 1
ATOM 664 C CA . SER A 1 85 ? -12.320 -8.670 3.280 1.00 96.00 85 SER A CA 1
ATOM 665 C C . SER A 1 85 ? -11.944 -8.286 4.711 1.00 96.00 85 SER A C 1
ATOM 667 O O . SER A 1 85 ? -10.812 -7.873 4.941 1.00 96.00 85 SER A O 1
ATOM 669 N N . GLN A 1 86 ? -12.872 -8.407 5.662 1.00 96.56 86 GLN A N 1
ATOM 670 C CA . GLN A 1 86 ? -12.651 -8.085 7.075 1.00 96.56 86 GLN A CA 1
ATOM 671 C C . GLN A 1 86 ? -12.686 -9.359 7.924 1.00 96.56 86 GLN A C 1
ATOM 673 O O . GLN A 1 86 ? -13.582 -10.188 7.767 1.00 96.56 86 GLN A O 1
ATOM 678 N N . VAL A 1 87 ? -11.734 -9.488 8.845 1.00 95.44 87 VAL A N 1
ATOM 679 C CA . VAL A 1 87 ? -11.673 -10.540 9.865 1.00 95.44 87 VAL A CA 1
ATOM 680 C C . VAL A 1 87 ? -11.386 -9.875 11.204 1.00 95.44 87 VAL A C 1
ATOM 682 O O . VAL A 1 87 ? -10.345 -9.246 11.348 1.00 95.44 87 VAL A O 1
ATOM 685 N N . CYS A 1 88 ? -12.282 -10.002 12.179 1.00 95.12 88 CYS A N 1
ATOM 686 C CA . CYS A 1 88 ? -12.059 -9.487 13.531 1.00 95.12 88 CYS A CA 1
ATOM 687 C C . CYS A 1 88 ? -11.660 -10.619 14.474 1.00 95.12 88 CYS A C 1
ATOM 689 O O . CYS A 1 88 ? -12.152 -11.742 14.346 1.00 95.12 88 CYS A O 1
ATOM 691 N N . PHE A 1 89 ? -10.720 -10.326 15.364 1.00 83.44 89 PHE A N 1
ATOM 692 C CA . PHE A 1 89 ? -10.253 -11.242 16.391 1.00 83.44 89 PHE A CA 1
ATOM 693 C C . PHE A 1 89 ? -11.058 -10.969 17.664 1.00 83.44 89 PHE A C 1
ATOM 695 O O . PHE A 1 89 ? -10.961 -9.878 18.222 1.00 83.44 89 PHE A O 1
ATOM 702 N N . ASP A 1 90 ? -11.865 -11.949 18.070 1.00 68.69 90 ASP A N 1
ATOM 703 C CA . ASP A 1 90 ? -12.620 -11.932 19.331 1.00 68.69 90 ASP A CA 1
ATOM 704 C C . ASP A 1 90 ? -11.705 -12.092 20.561 1.00 68.69 90 ASP A C 1
ATOM 706 O O . ASP A 1 90 ? -10.736 -12.892 20.491 1.00 68.69 90 ASP A O 1
#

Foldseek 3Di:
DDDDDPVRVVVLCPCVVVLVVLVVVLVVPPPDDDPVSQLVSLLDPPNQDDDDDNDPDGFQKDWDQPPVQQKIWIFRGRSVVGPTDIDHDD

pLDDT: mean 84.67, std 13.14, range [43.34, 97.19]

Solvent-accessible surface area (backbone atoms only — not comparable to full-atom values): 5438 Å² total; per-residue (Å²): 134,87,83,75,52,73,66,62,54,48,62,71,50,62,55,50,62,55,25,52,51,53,51,48,54,46,63,75,69,45,95,62,90,45,71,67,51,51,53,50,53,52,53,33,76,69,64,36,39,60,75,50,96,90,43,91,58,59,42,59,61,48,78,46,75,44,78,88,80,37,28,39,36,40,11,86,26,36,57,86,83,28,71,71,46,80,50,69,64,130

Organism: NCBI:txid1671868

Secondary structure (DSSP, 8-state):
-----HHHHHHHTTHHHHHHHHHHHHHHH-S---HHHHHHHHHSTTTS---BTTB------EEEEETTTTEEEEESS-TTTSPPEEEE--